Protein AF-A0A7X7QCU3-F1 (afdb_monomer_lite)

Secondary structure (DSSP, 8-state):
------------HHHHHHHHHHHHHHHHHHHHT--HHHHHHHHHHHHHHHHHH-TTHHHHHHHHHHHH---EEE-SSS-EEETHHHHHHHHHHHHHHHHHHTT-------TTHHHHHHHHHHHHHHHHHS-GGG-TTS---TTHHHHHHHHHHHHHHHHHHHHHHHHH--HHHHHHHHH--

Sequence (181 aa):
MTEGTAGTINWSKAVKGLLVATALLAAAILGVRASRLWLVLLFAGAGGLALVLRPQLALVGLIVAALLVRIDITTGTEVQLNAVTLLIPATVALWILDRARRRDLRWSASRVHRPLALFVLAGLLSLLLGNVAWDPAIPKSGNFWLVQLAQWAIFAFSALVFWLAANLRDADLWLPRLTWL

Structure (mmCIF, N/CA/C/O backbone):
data_AF-A0A7X7QCU3-F1
#
_entry.id   AF-A0A7X7QCU3-F1
#
loop_
_atom_site.group_PDB
_atom_site.id
_atom_site.type_symbol
_atom_site.label_atom_id
_atom_site.label_alt_id
_atom_site.label_comp_id
_atom_site.label_asym_id
_atom_site.label_entity_id
_atom_site.label_seq_id
_atom_site.pdbx_PDB_ins_code
_atom_site.Cartn_x
_atom_site.Cartn_y
_atom_site.Cartn_z
_atom_site.occupancy
_atom_site.B_iso_or_equiv
_atom_site.auth_seq_id
_atom_site.auth_comp_id
_atom_site.auth_asym_id
_atom_site.auth_atom_id
_atom_site.pdbx_PDB_model_num
ATOM 1 N N . MET A 1 1 ? -13.566 -11.409 41.806 1.00 39.56 1 MET A N 1
ATOM 2 C CA . MET A 1 1 ? -14.546 -11.298 40.706 1.00 39.56 1 MET A CA 1
ATOM 3 C C . MET A 1 1 ? -15.026 -9.856 40.670 1.00 39.56 1 MET A C 1
ATOM 5 O O . MET A 1 1 ? -15.818 -9.476 41.517 1.00 39.56 1 MET A O 1
ATOM 9 N N . THR A 1 2 ? -14.460 -9.026 39.793 1.00 42.75 2 THR A N 1
ATOM 10 C CA . THR A 1 2 ? -14.842 -7.613 39.622 1.00 42.75 2 THR A CA 1
ATOM 11 C C . THR A 1 2 ? -15.276 -7.431 38.176 1.00 42.75 2 THR A C 1
ATOM 13 O O . THR A 1 2 ? -14.433 -7.368 37.281 1.00 42.75 2 THR A O 1
ATOM 16 N N . GLU A 1 3 ? -16.586 -7.429 37.942 1.00 43.59 3 GLU A N 1
ATOM 17 C CA . GLU A 1 3 ? -17.161 -7.148 36.630 1.00 43.59 3 GLU A CA 1
ATOM 18 C C . GLU A 1 3 ? -16.952 -5.668 36.292 1.00 43.59 3 GLU A C 1
ATOM 20 O O . GLU A 1 3 ? -17.484 -4.772 36.948 1.00 43.59 3 GLU A O 1
ATOM 25 N N . GLY A 1 4 ? -16.117 -5.417 35.283 1.00 45.19 4 GLY A N 1
ATOM 26 C CA . GLY A 1 4 ? -15.912 -4.098 34.703 1.00 45.19 4 GLY A CA 1
ATOM 27 C C . GLY A 1 4 ? -17.118 -3.719 33.854 1.00 45.19 4 GLY A C 1
ATOM 28 O O . GLY A 1 4 ? -17.329 -4.266 32.773 1.00 45.19 4 GLY A O 1
ATOM 29 N N . THR A 1 5 ? -17.909 -2.775 34.347 1.00 47.69 5 THR A N 1
ATOM 30 C CA . THR A 1 5 ? -19.042 -2.181 33.644 1.00 47.69 5 THR A CA 1
ATOM 31 C C . THR A 1 5 ? -18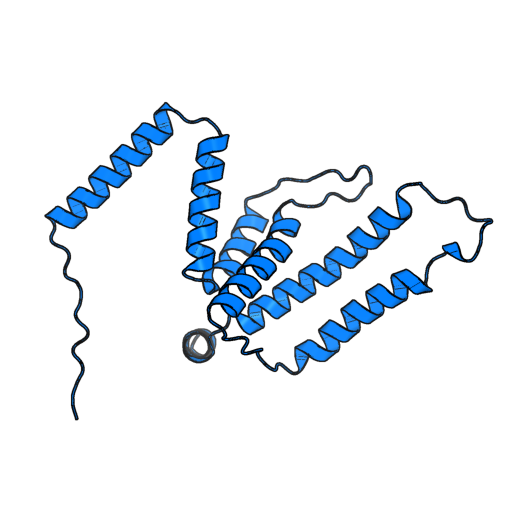.555 -1.418 32.411 1.00 47.69 5 THR A C 1
ATOM 33 O O . THR A 1 5 ? -17.984 -0.330 32.492 1.00 47.69 5 THR A O 1
ATOM 36 N N . ALA A 1 6 ? -18.784 -1.999 31.233 1.00 48.22 6 ALA A N 1
ATOM 37 C CA . ALA A 1 6 ? -18.619 -1.322 29.956 1.00 48.22 6 ALA A CA 1
ATOM 38 C C . ALA A 1 6 ? -19.622 -0.160 29.874 1.00 48.22 6 ALA A C 1
ATOM 40 O O . ALA A 1 6 ? -20.804 -0.352 29.595 1.00 48.22 6 ALA A O 1
ATOM 41 N N . GLY A 1 7 ? -19.151 1.055 30.158 1.00 42.88 7 GLY A N 1
ATOM 42 C CA . GLY A 1 7 ? -19.940 2.275 30.049 1.00 42.88 7 GLY A CA 1
ATOM 43 C C . GLY A 1 7 ? -20.381 2.508 28.607 1.00 42.88 7 GLY A C 1
ATOM 44 O O . GLY A 1 7 ? -19.614 2.992 27.776 1.00 42.88 7 GLY A O 1
ATOM 45 N N . THR A 1 8 ? -21.632 2.180 28.295 1.00 52.84 8 THR A N 1
ATOM 46 C CA . THR A 1 8 ? -22.274 2.602 27.052 1.00 52.84 8 THR A CA 1
ATOM 47 C C . THR A 1 8 ? -22.430 4.120 27.093 1.00 52.84 8 THR A C 1
ATOM 49 O O . THR A 1 8 ? -23.264 4.641 27.835 1.00 52.84 8 THR A O 1
ATOM 52 N N . ILE A 1 9 ? -21.608 4.840 26.325 1.00 57.31 9 ILE A N 1
ATOM 53 C CA . ILE A 1 9 ? -21.669 6.302 26.204 1.00 57.31 9 ILE A CA 1
ATOM 54 C C . ILE A 1 9 ? -23.027 6.676 25.593 1.00 57.31 9 ILE A C 1
ATOM 56 O O . ILE A 1 9 ? -23.239 6.584 24.381 1.00 57.31 9 ILE A O 1
ATOM 60 N N . ASN A 1 10 ? -23.976 7.060 26.447 1.00 59.12 10 ASN A N 1
ATOM 61 C CA . ASN A 1 10 ? -25.343 7.369 26.053 1.00 59.12 10 ASN A CA 1
ATOM 62 C C . ASN A 1 10 ? -25.434 8.840 25.622 1.00 59.12 10 ASN A C 1
ATOM 64 O O . ASN A 1 10 ? -25.773 9.727 26.403 1.00 59.12 10 ASN A O 1
ATOM 68 N N . TRP A 1 11 ? -25.056 9.112 24.372 1.00 62.06 11 TRP A N 1
ATOM 69 C CA . TRP A 1 11 ? -25.125 10.452 23.790 1.00 62.06 11 TRP A CA 1
ATOM 70 C C . TRP A 1 11 ? -26.565 10.969 23.796 1.00 62.06 11 TRP A C 1
ATOM 72 O O . TRP A 1 11 ? -27.460 10.339 23.218 1.00 62.06 11 TRP A O 1
ATOM 82 N N . SER A 1 12 ? -26.784 12.128 24.421 1.00 74.00 12 SER A N 1
ATOM 83 C CA . SER A 1 12 ? -28.102 12.756 24.476 1.00 74.00 12 SER A CA 1
ATOM 84 C C . SER A 1 12 ? -28.636 13.020 23.063 1.00 74.00 12 SER A C 1
ATOM 86 O O . SER A 1 12 ? -27.877 13.267 22.119 1.00 74.00 12 SER A O 1
ATOM 88 N N . LYS A 1 13 ? -29.966 12.974 22.897 1.00 74.62 13 LYS A N 1
ATOM 89 C CA . LYS A 1 13 ? -30.631 13.253 21.608 1.00 74.62 13 LYS A CA 1
ATOM 90 C C . LYS A 1 13 ? -30.193 14.603 21.019 1.00 74.62 13 LYS A C 1
ATOM 92 O O . LYS A 1 13 ? -30.084 14.723 19.805 1.00 74.62 13 LYS A O 1
ATOM 97 N N . ALA A 1 14 ? -29.863 15.567 21.881 1.00 69.00 14 ALA A N 1
ATOM 98 C CA . ALA A 1 14 ? -29.328 16.871 21.508 1.00 69.00 14 ALA A CA 1
ATOM 99 C C . ALA A 1 14 ? -27.933 16.788 20.866 1.00 69.00 14 ALA A C 1
ATOM 101 O O . ALA A 1 14 ? -27.712 17.411 19.835 1.00 69.00 14 ALA A O 1
ATOM 102 N N . VAL A 1 15 ? -27.012 15.978 21.405 1.00 74.12 15 VAL A N 1
ATOM 103 C CA . VAL A 1 15 ? -25.672 15.815 20.808 1.00 74.12 15 VAL A CA 1
ATOM 104 C C . VAL A 1 15 ? -25.747 15.070 19.476 1.00 74.12 15 VAL A C 1
ATOM 106 O O . VAL A 1 15 ? -25.069 15.446 18.521 1.00 74.12 15 VAL A O 1
ATOM 109 N N . LYS A 1 16 ? -26.619 14.058 19.373 1.00 72.12 16 LYS A N 1
ATOM 110 C CA . LYS A 1 16 ? -26.874 13.371 18.096 1.00 72.12 16 LYS A CA 1
ATOM 111 C C . LYS A 1 16 ? -27.463 14.329 17.057 1.00 72.12 16 LYS A C 1
ATOM 113 O O . LYS A 1 16 ? -26.989 14.357 15.928 1.00 72.12 16 LYS A O 1
ATOM 118 N N . GLY A 1 17 ? -28.450 15.136 17.451 1.00 74.31 17 GLY A N 1
ATOM 119 C CA . GLY A 1 17 ? -29.057 16.148 16.585 1.00 74.31 17 GLY A CA 1
ATOM 120 C C . GLY A 1 17 ? -28.054 17.205 16.129 1.00 74.31 17 GLY A C 1
ATOM 121 O O . GLY A 1 17 ? -28.015 17.533 14.947 1.00 74.31 17 GLY A O 1
ATOM 122 N N . LEU A 1 18 ? -27.190 17.668 17.036 1.00 78.62 18 LEU A N 1
ATOM 123 C CA . LEU A 1 18 ? -26.142 18.631 16.718 1.00 78.62 18 LEU A CA 1
ATOM 124 C C . LEU A 1 18 ? -25.148 18.053 15.707 1.00 78.62 18 LEU A C 1
ATOM 126 O O . LEU A 1 18 ? -24.902 18.710 14.707 1.00 78.62 18 LEU A O 1
ATOM 130 N N . LEU A 1 19 ? -24.651 16.825 15.914 1.00 74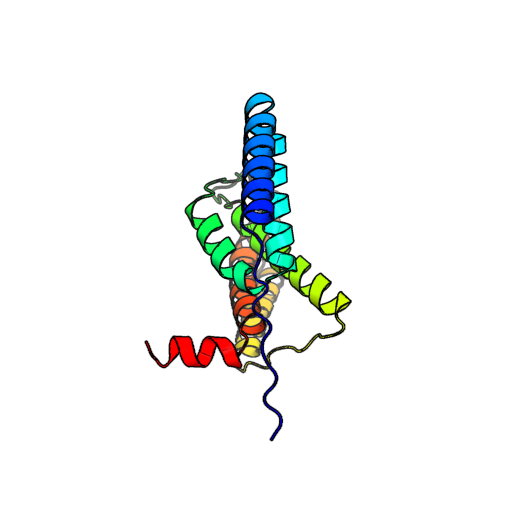.25 19 LEU A N 1
ATOM 131 C CA . LEU A 1 19 ? -23.745 16.140 14.978 1.00 74.25 19 LEU A CA 1
ATOM 132 C C . LEU A 1 19 ? -24.356 15.960 13.585 1.00 74.25 19 LEU A C 1
ATOM 134 O O . LEU A 1 19 ? -23.675 16.164 12.583 1.00 74.25 19 LEU A O 1
ATOM 138 N N . VAL A 1 20 ? -25.636 15.585 13.515 1.00 75.62 20 VAL A N 1
ATOM 139 C CA . VAL A 1 20 ? -26.350 15.443 12.238 1.00 75.62 20 VAL A CA 1
ATOM 140 C C . VAL A 1 20 ? -26.501 16.804 11.558 1.00 75.62 20 VAL A C 1
ATOM 142 O O . VAL A 1 20 ? -26.248 16.912 10.361 1.00 75.62 20 VAL A O 1
ATOM 145 N N . ALA A 1 21 ? -26.840 17.855 12.307 1.00 74.50 21 ALA A N 1
ATOM 146 C CA . ALA A 1 21 ? -26.963 19.206 11.771 1.00 74.50 21 ALA A CA 1
ATOM 147 C C . ALA A 1 21 ? -25.620 19.754 11.262 1.00 74.50 21 ALA A C 1
ATOM 149 O O . ALA A 1 21 ? -25.579 20.309 10.164 1.00 74.50 21 ALA A O 1
ATOM 150 N N . THR A 1 22 ? -24.510 19.556 11.987 1.00 73.88 22 THR A N 1
ATOM 151 C CA . THR A 1 22 ? -23.175 19.946 11.499 1.00 73.88 22 THR A CA 1
ATOM 152 C C . THR A 1 22 ? -22.741 19.122 10.298 1.00 73.88 22 THR A C 1
ATOM 154 O O . THR A 1 22 ? -22.168 19.688 9.371 1.00 73.88 22 THR A O 1
ATOM 157 N N . ALA A 1 23 ? -23.030 17.818 10.266 1.00 73.31 23 ALA A N 1
ATOM 158 C CA . ALA A 1 23 ? -22.722 16.976 9.112 1.00 73.31 23 ALA A CA 1
ATOM 159 C C . ALA A 1 23 ? -23.503 17.415 7.860 1.00 73.31 23 ALA A C 1
ATOM 161 O O . ALA A 1 23 ? -22.921 17.512 6.780 1.00 73.31 23 ALA A O 1
ATOM 162 N N . LEU A 1 24 ? -24.792 17.741 8.007 1.00 72.94 24 LEU A N 1
ATOM 163 C CA . LEU A 1 24 ? -25.638 18.235 6.916 1.00 72.94 24 LEU A CA 1
ATOM 164 C C . LEU A 1 24 ? -25.218 19.631 6.443 1.00 72.94 24 LEU A C 1
ATOM 166 O O . LEU A 1 24 ? -25.157 19.868 5.239 1.00 72.94 24 LEU A O 1
ATOM 170 N N . LEU A 1 25 ? -24.872 20.538 7.361 1.00 73.50 25 LEU A N 1
ATOM 171 C CA . LEU A 1 25 ? -24.349 21.865 7.017 1.00 73.50 25 LEU A CA 1
ATOM 172 C C . LEU A 1 25 ? -22.994 21.777 6.313 1.00 73.50 25 LEU A C 1
ATOM 174 O O . LEU A 1 25 ? -22.788 22.447 5.302 1.00 73.50 25 LEU A O 1
ATOM 178 N N . ALA A 1 26 ? -22.092 20.919 6.794 1.00 67.50 26 ALA A N 1
ATOM 179 C CA . ALA A 1 26 ? -20.823 20.659 6.129 1.00 67.50 26 ALA A CA 1
ATOM 180 C C . ALA A 1 26 ? -21.054 20.101 4.717 1.00 67.50 26 ALA A C 1
ATOM 182 O O . ALA A 1 26 ? -20.470 20.616 3.767 1.00 67.50 26 ALA A O 1
ATOM 183 N N . ALA A 1 27 ? -21.957 19.126 4.559 1.00 67.50 27 ALA A N 1
ATOM 184 C CA . ALA A 1 27 ? -22.314 18.559 3.260 1.00 67.50 27 ALA A CA 1
ATOM 185 C C . ALA A 1 27 ? -22.919 19.602 2.302 1.00 67.50 27 ALA A C 1
ATOM 187 O O . ALA A 1 27 ? -22.547 19.638 1.130 1.00 67.50 27 ALA A O 1
ATOM 188 N N . ALA A 1 28 ? -23.793 20.485 2.792 1.00 69.19 28 ALA A N 1
ATOM 189 C CA . ALA A 1 28 ? -24.396 21.550 1.993 1.00 69.19 28 ALA A CA 1
ATOM 190 C C . ALA A 1 28 ? -23.358 22.591 1.537 1.00 69.19 28 ALA A C 1
ATOM 192 O O . ALA A 1 28 ? -23.322 22.961 0.364 1.00 69.19 28 ALA A O 1
ATOM 193 N N . ILE A 1 29 ? -22.464 23.020 2.431 1.00 64.06 29 ILE A N 1
ATOM 194 C CA . ILE A 1 29 ? -21.415 24.003 2.115 1.00 64.06 29 ILE A CA 1
ATOM 195 C C . ILE A 1 29 ? -20.377 23.409 1.148 1.00 64.06 29 ILE A C 1
ATOM 197 O O . ILE A 1 29 ? -19.965 24.077 0.195 1.00 64.06 29 ILE A O 1
ATOM 201 N N . LEU A 1 30 ? -19.995 22.142 1.342 1.00 59.12 30 LEU A N 1
ATOM 202 C CA . LEU A 1 30 ? -19.123 21.402 0.421 1.00 59.12 30 LEU A CA 1
ATOM 203 C C . LEU A 1 30 ? -19.784 21.152 -0.942 1.00 59.12 30 LEU A C 1
ATOM 205 O O . LEU A 1 30 ? -19.088 21.161 -1.956 1.00 59.12 30 LEU A O 1
ATOM 209 N N . GLY A 1 31 ? -21.109 20.983 -0.983 1.00 57.22 31 GLY A N 1
ATOM 210 C CA . GLY A 1 31 ? -21.881 20.833 -2.218 1.00 57.22 31 GLY A CA 1
ATOM 211 C C . GLY A 1 31 ? -21.966 22.117 -3.048 1.00 57.22 31 GLY A C 1
ATOM 212 O O . GLY A 1 31 ? -21.861 22.063 -4.270 1.00 57.22 31 GLY A O 1
ATOM 213 N N . VAL A 1 32 ? -22.086 23.284 -2.405 1.00 63.56 32 VAL A N 1
ATOM 214 C CA . VAL A 1 32 ? -22.209 24.583 -3.099 1.00 63.56 32 VAL A CA 1
ATOM 215 C C . VAL A 1 32 ? -20.867 25.081 -3.665 1.00 63.56 32 VAL A C 1
ATOM 217 O O . VAL A 1 32 ? -20.848 25.786 -4.671 1.00 63.56 32 VAL A O 1
ATOM 220 N N . ARG A 1 33 ? -19.728 24.686 -3.078 1.00 60.06 33 ARG A N 1
ATOM 221 C CA . ARG A 1 33 ? -18.367 24.990 -3.580 1.00 60.06 33 ARG A CA 1
ATOM 222 C C . ARG A 1 33 ? -17.653 23.757 -4.146 1.00 60.06 33 ARG A C 1
ATOM 224 O O . ARG A 1 33 ? -16.436 23.622 -3.997 1.00 60.06 33 ARG A O 1
ATOM 231 N N . ALA A 1 34 ? -18.396 22.854 -4.782 1.00 51.88 34 ALA A N 1
ATOM 232 C CA . ALA A 1 34 ? -17.896 21.566 -5.258 1.00 51.88 34 ALA A CA 1
ATOM 233 C C . ALA A 1 34 ? -16.915 21.694 -6.442 1.00 51.88 34 ALA A C 1
ATOM 235 O O . ALA A 1 34 ? -17.214 21.352 -7.584 1.00 51.88 34 ALA A O 1
ATOM 236 N N . SER A 1 35 ? -15.689 22.137 -6.169 1.00 66.06 35 SER A N 1
ATOM 237 C CA . SER A 1 35 ? -14.552 21.778 -7.011 1.00 66.06 35 SER A CA 1
ATOM 238 C C . SER A 1 35 ? -14.249 20.302 -6.770 1.00 66.06 35 SER A C 1
ATOM 240 O O . SER A 1 35 ? -14.097 19.870 -5.623 1.00 66.06 35 SER A O 1
ATOM 242 N N . ARG A 1 36 ? -14.144 19.524 -7.857 1.00 62.00 36 ARG A N 1
ATOM 243 C CA . ARG A 1 36 ? -13.792 18.092 -7.818 1.00 62.00 36 ARG A CA 1
ATOM 244 C C . ARG A 1 36 ? -12.569 17.828 -6.935 1.00 62.00 36 ARG A C 1
ATOM 246 O O . ARG A 1 36 ? -12.529 16.808 -6.258 1.00 62.00 36 ARG A O 1
ATOM 253 N N . LEU A 1 37 ? -11.620 18.767 -6.890 1.00 70.56 37 LEU A N 1
ATOM 254 C CA . LEU A 1 37 ? -10.411 18.670 -6.076 1.00 70.56 37 LEU A CA 1
ATOM 255 C C . LEU A 1 37 ? -10.717 18.578 -4.571 1.00 70.56 37 LEU A C 1
ATOM 257 O O . LEU A 1 37 ? -10.146 17.734 -3.889 1.00 70.56 37 LEU A O 1
ATOM 261 N N . TRP A 1 38 ? -11.632 19.402 -4.049 1.00 70.31 38 TRP A N 1
ATOM 262 C CA . TRP A 1 38 ? -11.965 19.416 -2.618 1.00 70.31 38 TRP A CA 1
ATOM 263 C C . TRP A 1 38 ? -12.740 18.172 -2.192 1.00 70.31 38 TRP A C 1
ATOM 265 O O . TRP A 1 38 ? -12.484 17.640 -1.116 1.00 70.31 38 TRP A O 1
ATOM 275 N N . LEU A 1 39 ? -13.634 17.669 -3.049 1.00 69.94 39 LEU A N 1
ATOM 276 C CA . LEU A 1 39 ? -14.320 16.400 -2.798 1.00 69.94 39 LEU A CA 1
ATOM 277 C C . LEU A 1 39 ? -13.327 15.234 -2.791 1.00 69.94 39 LEU A C 1
ATOM 279 O O . LEU A 1 39 ? -13.343 14.431 -1.862 1.00 69.94 39 LEU A O 1
ATOM 283 N N . VAL A 1 40 ? -12.416 15.176 -3.769 1.00 70.06 40 VAL A N 1
ATOM 284 C CA . VAL A 1 40 ? -11.363 14.149 -3.812 1.00 70.06 40 VAL A CA 1
ATOM 285 C C . VAL A 1 40 ? -10.466 14.235 -2.581 1.00 70.06 40 VAL A C 1
ATOM 287 O O . VAL A 1 40 ? -10.224 13.210 -1.955 1.00 70.06 40 VAL A 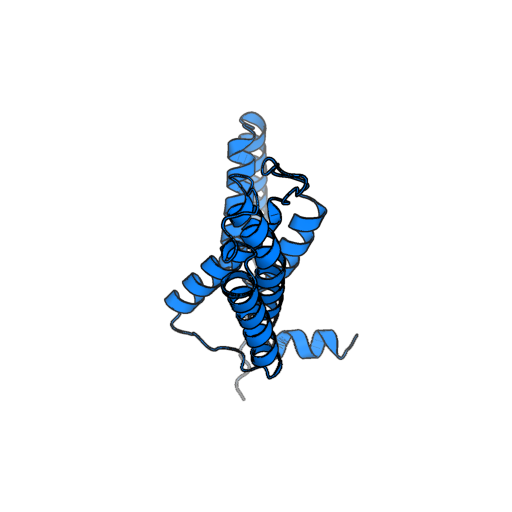O 1
ATOM 290 N N . LEU A 1 41 ? -10.023 15.429 -2.180 1.00 72.25 41 LEU A N 1
ATOM 291 C CA . LEU A 1 41 ? -9.199 15.618 -0.982 1.00 72.25 41 LEU A CA 1
ATOM 292 C C . LEU A 1 41 ? -9.930 15.224 0.301 1.00 72.25 41 LEU A C 1
ATOM 294 O O . LEU A 1 41 ? -9.318 14.633 1.185 1.00 72.25 41 LEU A O 1
ATOM 298 N N . LEU A 1 42 ? -11.227 15.514 0.409 1.00 74.69 42 LEU A N 1
ATOM 299 C CA . LEU A 1 42 ? -12.010 15.156 1.587 1.00 74.69 42 LEU A CA 1
ATOM 300 C C . LEU A 1 42 ? -12.223 13.645 1.678 1.00 74.69 42 LEU A C 1
ATOM 302 O O . LEU A 1 42 ? -12.003 13.070 2.740 1.00 74.69 42 LEU A O 1
ATOM 306 N N . PHE A 1 43 ? -12.582 12.985 0.574 1.00 72.88 43 PHE A N 1
ATOM 307 C CA . PHE A 1 43 ? -12.712 11.527 0.542 1.00 72.88 43 PHE A CA 1
ATOM 308 C C . PHE A 1 43 ? -11.364 10.824 0.729 1.00 72.88 43 PHE A C 1
ATOM 310 O O . PHE A 1 43 ? -11.282 9.869 1.500 1.00 72.88 43 PHE A O 1
ATOM 317 N N . ALA A 1 44 ? -10.299 11.309 0.089 1.00 71.12 44 ALA A N 1
ATOM 318 C CA . ALA A 1 44 ? -8.951 10.770 0.255 1.00 71.12 44 ALA A CA 1
ATOM 319 C C . ALA A 1 44 ? -8.429 10.989 1.681 1.00 71.12 44 ALA A C 1
ATOM 321 O O . ALA A 1 44 ? -7.856 10.077 2.269 1.00 71.12 44 ALA A O 1
ATOM 322 N N . GLY A 1 45 ? -8.672 12.164 2.264 1.00 75.12 45 GLY A N 1
ATOM 323 C CA . GLY A 1 45 ? -8.297 12.494 3.636 1.00 75.12 45 GLY A CA 1
ATOM 324 C C . GLY A 1 45 ? -9.077 11.678 4.662 1.00 75.12 45 GLY A C 1
ATOM 325 O O . GLY A 1 45 ? -8.477 11.103 5.566 1.00 75.12 45 GLY A O 1
ATOM 326 N N . ALA A 1 46 ? -10.396 11.552 4.499 1.00 76.44 46 ALA A N 1
ATOM 327 C CA . ALA A 1 46 ? -11.234 10.720 5.360 1.00 76.44 46 ALA A CA 1
ATOM 328 C C . ALA A 1 46 ? -10.871 9.233 5.238 1.00 76.44 46 ALA A C 1
ATOM 330 O O . ALA A 1 46 ? -10.751 8.549 6.252 1.00 76.44 46 ALA A O 1
ATOM 331 N N . GLY A 1 47 ? -10.634 8.745 4.017 1.00 73.56 47 GLY A N 1
ATOM 332 C CA . GLY A 1 47 ? -10.165 7.385 3.760 1.00 73.56 47 GLY A CA 1
ATOM 333 C C . GLY A 1 47 ? -8.786 7.122 4.366 1.00 73.56 47 GLY A C 1
ATOM 334 O O . GLY A 1 47 ? -8.602 6.126 5.061 1.00 73.56 47 GLY A O 1
ATOM 335 N N . GLY A 1 48 ? -7.838 8.043 4.182 1.00 71.94 48 GLY A N 1
ATOM 336 C CA . GLY A 1 48 ? -6.499 7.992 4.774 1.00 71.94 48 GLY A CA 1
ATOM 337 C C . GLY A 1 48 ? -6.526 8.018 6.302 1.00 71.94 48 GLY A C 1
ATOM 338 O O . GLY A 1 48 ? -5.833 7.240 6.955 1.00 71.94 48 GLY A O 1
ATOM 339 N N . LEU A 1 49 ? -7.381 8.850 6.896 1.00 75.06 49 LEU A N 1
ATOM 340 C CA . LEU A 1 49 ? -7.558 8.891 8.344 1.00 75.06 49 LEU A CA 1
ATOM 341 C C . LEU A 1 49 ? -8.207 7.601 8.865 1.00 75.06 49 LEU A C 1
ATOM 343 O O . LEU A 1 49 ? -7.754 7.046 9.865 1.00 75.06 49 LEU A O 1
ATOM 347 N N . ALA A 1 50 ? -9.225 7.083 8.173 1.00 75.50 50 ALA A N 1
ATOM 348 C CA . ALA A 1 50 ? -9.855 5.808 8.505 1.00 75.50 50 ALA A CA 1
ATOM 349 C C . ALA A 1 50 ? -8.862 4.638 8.415 1.00 75.50 50 ALA A C 1
ATOM 351 O O . ALA A 1 50 ? -8.886 3.764 9.278 1.00 75.50 50 ALA A O 1
ATOM 352 N N . LEU A 1 51 ? -7.953 4.657 7.435 1.00 72.88 51 LEU A N 1
ATOM 353 C CA . LEU A 1 51 ? -6.852 3.701 7.287 1.00 72.88 51 LEU A CA 1
ATOM 354 C C . LEU A 1 51 ? -5.888 3.734 8.479 1.00 72.88 51 LEU A C 1
ATOM 356 O O . LEU A 1 51 ? -5.531 2.683 9.004 1.00 72.88 51 LEU A O 1
ATOM 360 N N . VAL A 1 52 ? -5.494 4.924 8.937 1.00 71.94 52 VAL A N 1
ATOM 361 C CA . VAL A 1 52 ? -4.596 5.078 10.097 1.00 71.94 52 VAL A CA 1
ATOM 362 C C . VAL A 1 52 ? -5.285 4.663 11.402 1.00 71.94 52 VAL A C 1
ATOM 364 O O . VAL A 1 52 ? -4.670 4.039 12.265 1.00 71.94 52 VAL A O 1
ATOM 367 N N . LEU A 1 53 ? -6.569 4.992 11.563 1.00 74.12 53 LEU A N 1
ATOM 368 C CA . LEU A 1 53 ? -7.332 4.660 12.770 1.00 74.12 53 LEU A CA 1
ATOM 369 C C . LEU A 1 53 ? -7.743 3.185 12.821 1.00 74.12 53 LEU A C 1
ATOM 371 O O . LEU A 1 53 ? -7.805 2.599 13.902 1.00 74.12 53 LEU A O 1
ATOM 375 N N . ARG A 1 54 ? -8.057 2.591 11.668 1.00 75.06 54 ARG A N 1
ATOM 376 C CA . ARG A 1 54 ? -8.501 1.202 11.523 1.00 75.06 54 ARG A CA 1
ATOM 377 C C . ARG A 1 54 ? -7.836 0.565 10.304 1.00 75.06 54 ARG A C 1
ATOM 379 O O . ARG A 1 54 ? -8.479 0.403 9.266 1.00 75.06 54 ARG A O 1
ATOM 386 N N . PRO A 1 55 ? -6.584 0.106 10.443 1.00 73.06 55 PRO A N 1
ATOM 387 C CA . PRO A 1 55 ? -5.825 -0.440 9.323 1.00 73.06 55 PRO A CA 1
ATOM 388 C C . PRO A 1 55 ? -6.460 -1.719 8.746 1.00 73.06 55 PRO A C 1
ATOM 390 O O . PRO A 1 55 ? -6.253 -2.045 7.585 1.00 73.06 55 PRO A O 1
ATOM 393 N N . GLN A 1 56 ? -7.333 -2.399 9.497 1.00 74.00 56 GLN A N 1
ATOM 394 C CA . GLN A 1 56 ? -8.152 -3.521 9.014 1.00 74.00 56 GLN A CA 1
ATOM 395 C C . GLN A 1 56 ? -9.087 -3.134 7.849 1.00 74.00 56 GLN A C 1
ATOM 397 O O . GLN A 1 56 ? -9.370 -3.963 6.984 1.00 74.00 56 GLN A O 1
ATOM 402 N N . LEU A 1 57 ? -9.545 -1.876 7.789 1.00 78.25 57 LEU A N 1
ATOM 403 C CA . LEU A 1 57 ? -10.375 -1.376 6.687 1.00 78.25 57 LEU A CA 1
ATOM 404 C C . LEU A 1 57 ? -9.579 -1.214 5.390 1.00 78.25 57 LEU A C 1
ATOM 406 O O . LEU A 1 57 ? -10.185 -1.067 4.332 1.00 78.25 57 LEU A O 1
ATOM 410 N N . ALA A 1 58 ? -8.246 -1.279 5.447 1.00 77.69 58 ALA A N 1
ATOM 411 C CA . ALA A 1 58 ? -7.395 -1.080 4.287 1.00 77.69 58 ALA A CA 1
ATOM 412 C C . ALA A 1 58 ? -7.645 -2.085 3.172 1.00 77.69 58 ALA A C 1
ATOM 414 O O . ALA A 1 58 ? -7.738 -1.701 2.013 1.00 77.69 58 ALA A O 1
ATOM 415 N N . LEU A 1 59 ? -7.795 -3.363 3.522 1.00 77.56 59 LEU A N 1
ATOM 416 C CA . LEU A 1 59 ? -8.002 -4.427 2.539 1.00 77.56 59 LEU A CA 1
ATOM 417 C C . LEU A 1 59 ? -9.364 -4.290 1.857 1.00 77.56 59 LEU A C 1
ATOM 419 O O . LEU A 1 59 ? -9.460 -4.388 0.639 1.00 77.56 59 LEU A O 1
ATOM 423 N N . VAL A 1 60 ? -10.409 -4.009 2.639 1.00 80.50 60 VAL A N 1
ATOM 424 C CA . VAL A 1 60 ? -11.763 -3.790 2.113 1.00 80.50 60 VAL A CA 1
ATOM 425 C C . VAL A 1 60 ? -11.794 -2.529 1.250 1.00 80.50 60 VAL A C 1
ATOM 427 O O . VAL A 1 60 ? -12.334 -2.551 0.148 1.00 80.50 60 VAL A O 1
ATOM 430 N N . GLY A 1 61 ? -11.156 -1.453 1.714 1.00 80.50 61 GLY A N 1
ATOM 431 C CA . GLY A 1 61 ? -11.008 -0.211 0.963 1.00 80.50 61 GLY A CA 1
ATOM 432 C C . GLY A 1 61 ? -10.266 -0.406 -0.358 1.00 80.50 61 GLY A C 1
ATOM 433 O O . GLY A 1 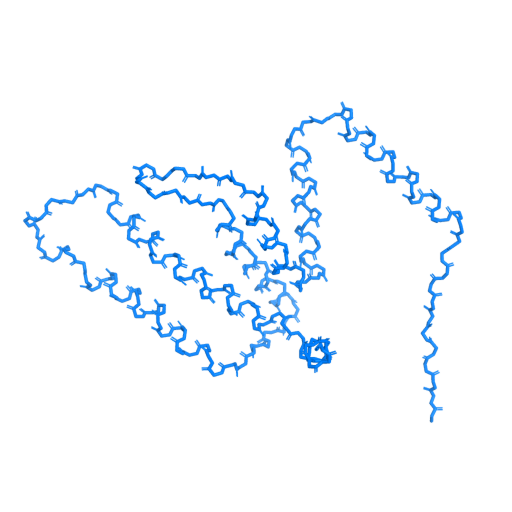61 ? -10.714 0.115 -1.372 1.00 80.50 61 GLY A O 1
ATOM 434 N N . LEU A 1 62 ? -9.194 -1.206 -0.373 1.00 79.25 62 LEU A N 1
ATOM 435 C CA . LEU A 1 62 ? -8.460 -1.579 -1.586 1.00 79.25 62 LEU A CA 1
ATOM 436 C C . LEU A 1 62 ? -9.345 -2.330 -2.586 1.00 79.25 62 LEU A C 1
ATOM 438 O O . LEU A 1 62 ? -9.309 -2.011 -3.770 1.00 79.25 62 LEU A O 1
ATOM 442 N N . ILE A 1 63 ? -10.168 -3.278 -2.124 1.00 80.81 63 ILE A N 1
ATOM 443 C CA . ILE A 1 63 ? -11.106 -4.015 -2.988 1.00 80.81 63 ILE A CA 1
ATOM 444 C C . ILE A 1 63 ? -12.152 -3.063 -3.576 1.00 80.81 63 ILE A C 1
ATOM 446 O O . ILE A 1 63 ? -12.365 -3.050 -4.786 1.00 80.81 63 ILE A O 1
ATOM 450 N N . VAL A 1 64 ? -12.785 -2.234 -2.742 1.00 81.62 64 VAL A N 1
ATOM 451 C CA . VAL A 1 64 ? -13.796 -1.271 -3.204 1.00 81.62 64 VAL A CA 1
ATOM 452 C C . VAL A 1 64 ? -13.181 -0.261 -4.174 1.00 81.62 64 VAL A C 1
ATOM 454 O O . VAL A 1 64 ? -13.768 0.018 -5.217 1.00 81.62 64 VAL A O 1
ATOM 457 N N . ALA A 1 65 ? -11.978 0.240 -3.882 1.00 78.94 65 ALA A N 1
ATOM 458 C CA . ALA A 1 65 ? -11.251 1.132 -4.775 1.00 78.94 65 ALA A CA 1
ATOM 459 C C . ALA A 1 65 ? -10.939 0.448 -6.112 1.00 78.94 65 ALA A C 1
ATOM 461 O O . ALA A 1 65 ? -11.200 1.040 -7.152 1.00 78.94 65 ALA A O 1
ATOM 462 N N . ALA A 1 66 ? -10.471 -0.803 -6.106 1.00 77.44 66 ALA A N 1
ATOM 463 C CA . ALA A 1 66 ? -10.191 -1.565 -7.326 1.00 77.44 66 ALA A CA 1
ATOM 464 C C . ALA A 1 66 ? -11.430 -1.746 -8.216 1.00 77.44 66 ALA A C 1
ATOM 466 O O . ALA A 1 66 ? -11.316 -1.732 -9.440 1.00 77.44 66 ALA A O 1
ATOM 467 N N . LEU A 1 67 ? -12.611 -1.900 -7.611 1.00 77.69 67 LEU A N 1
ATOM 468 C CA . LEU A 1 67 ? -13.863 -2.102 -8.342 1.00 77.69 67 LEU A CA 1
ATOM 469 C C . LEU A 1 67 ? -14.475 -0.795 -8.863 1.00 77.69 67 LEU A C 1
ATOM 471 O O . LEU A 1 67 ? -15.026 -0.775 -9.965 1.00 77.69 67 LEU A O 1
ATOM 475 N N . LEU A 1 68 ? -14.403 0.280 -8.075 1.00 77.25 68 LEU A N 1
ATOM 476 C CA . LEU A 1 68 ? -15.070 1.550 -8.380 1.00 77.25 68 LEU A CA 1
ATOM 477 C C . LEU A 1 68 ? -14.174 2.542 -9.127 1.00 77.25 68 LEU A C 1
ATOM 479 O O . LEU A 1 68 ? -14.676 3.364 -9.893 1.00 77.25 68 LEU A O 1
ATOM 483 N N . VAL A 1 69 ? -12.858 2.488 -8.916 1.00 73.50 69 VAL A N 1
ATOM 484 C CA . VAL A 1 69 ? -11.898 3.428 -9.498 1.00 73.50 69 VAL A CA 1
ATOM 485 C C . VAL A 1 69 ? -11.244 2.782 -10.715 1.00 73.50 69 VAL A C 1
ATOM 487 O O . VAL A 1 69 ? -10.291 2.012 -10.611 1.00 73.50 69 VAL A O 1
ATOM 490 N N . ARG A 1 70 ? -11.769 3.123 -11.892 1.00 67.00 70 ARG A N 1
ATOM 491 C CA . ARG A 1 70 ? -11.208 2.760 -13.201 1.00 67.00 70 ARG A CA 1
ATOM 492 C C . ARG A 1 70 ? -10.450 3.945 -13.782 1.00 67.00 70 ARG A C 1
ATOM 494 O O . ARG A 1 70 ? -10.909 4.592 -14.718 1.00 67.00 70 ARG A O 1
ATOM 501 N N . ILE A 1 71 ? -9.351 4.305 -13.130 1.00 71.56 71 ILE A N 1
ATOM 502 C CA . ILE A 1 71 ? -8.438 5.323 -13.650 1.00 71.56 71 ILE A CA 1
ATOM 503 C C . ILE A 1 71 ? -7.251 4.573 -14.226 1.00 71.56 71 ILE A C 1
ATOM 505 O O . ILE A 1 71 ? -6.405 4.088 -13.477 1.00 71.56 71 ILE A O 1
ATOM 509 N N . ASP A 1 72 ? -7.213 4.483 -15.547 1.00 71.31 72 ASP A N 1
ATOM 510 C CA . ASP A 1 72 ? -6.143 3.815 -16.269 1.00 71.31 72 ASP A CA 1
ATOM 511 C C . ASP A 1 72 ? -5.101 4.850 -16.692 1.00 71.31 72 ASP A C 1
ATOM 513 O O . ASP A 1 72 ? -5.396 5.829 -17.382 1.00 71.31 72 ASP A O 1
ATOM 517 N N . ILE A 1 73 ? -3.868 4.658 -16.234 1.00 66.50 73 ILE A N 1
ATOM 518 C CA . ILE A 1 73 ? -2.733 5.494 -16.610 1.00 66.50 73 ILE A CA 1
ATOM 519 C C . ILE A 1 73 ? -2.037 4.798 -17.777 1.00 66.50 73 ILE A C 1
ATOM 521 O O . ILE A 1 73 ? -1.495 3.698 -17.627 1.00 66.50 73 ILE A O 1
ATOM 525 N N . THR A 1 74 ? -2.053 5.439 -18.949 1.00 60.16 74 THR A N 1
ATOM 526 C CA . THR A 1 74 ? -1.276 4.967 -20.098 1.00 60.16 74 THR A CA 1
ATOM 527 C C . THR A 1 74 ? 0.204 5.225 -19.849 1.00 60.16 74 THR A C 1
ATOM 529 O O . THR A 1 74 ? 0.621 6.343 -19.549 1.00 60.16 74 THR A O 1
ATOM 532 N N . THR A 1 75 ? 1.010 4.174 -19.947 1.00 61.34 75 THR A N 1
ATOM 533 C CA . THR A 1 75 ? 2.463 4.236 -19.732 1.00 61.34 75 THR A CA 1
ATOM 534 C C . THR A 1 75 ? 3.235 4.476 -21.035 1.00 61.34 75 THR A C 1
ATOM 536 O O . THR A 1 75 ? 4.458 4.369 -21.060 1.00 61.34 75 THR A O 1
ATOM 539 N N . GLY A 1 76 ? 2.535 4.788 -22.135 1.00 56.69 76 GLY A N 1
ATOM 540 C CA . GLY A 1 76 ? 3.132 4.889 -23.473 1.00 56.69 76 GLY A CA 1
ATOM 541 C C . GLY A 1 76 ? 3.460 3.529 -24.106 1.00 56.69 76 GLY A C 1
ATOM 542 O O . GLY A 1 76 ? 4.195 3.473 -25.088 1.00 56.69 76 GLY A O 1
ATOM 543 N N . THR A 1 77 ? 2.927 2.439 -23.545 1.00 60.97 77 THR A N 1
ATOM 544 C CA . THR A 1 77 ? 3.017 1.058 -24.050 1.00 60.97 77 THR A CA 1
ATOM 545 C C . THR A 1 77 ? 1.636 0.392 -23.994 1.00 60.97 77 THR A C 1
ATOM 547 O O . THR A 1 77 ? 0.693 1.000 -23.488 1.00 60.97 77 THR A O 1
ATOM 550 N N . GLU A 1 78 ? 1.491 -0.850 -24.475 1.00 58.34 78 GLU A N 1
ATOM 551 C CA . GLU A 1 78 ? 0.216 -1.598 -24.407 1.00 58.34 78 GLU A CA 1
ATOM 552 C C . GLU A 1 78 ? -0.261 -1.899 -22.970 1.00 58.34 78 GLU A C 1
ATOM 554 O O . GLU A 1 78 ? -1.386 -2.357 -22.771 1.00 58.34 78 GLU A O 1
ATOM 559 N N . VAL A 1 79 ? 0.556 -1.624 -21.947 1.00 55.81 79 VAL A N 1
ATOM 560 C CA . VAL A 1 79 ? 0.213 -1.895 -20.548 1.00 55.81 79 VAL A CA 1
ATOM 561 C C . VAL A 1 79 ? -0.443 -0.670 -19.903 1.00 55.81 79 VAL A C 1
ATOM 563 O O . VAL A 1 79 ? 0.204 0.345 -19.625 1.00 55.81 79 VAL A O 1
ATOM 566 N N . GLN A 1 80 ? -1.739 -0.795 -19.619 1.00 61.50 80 GLN A N 1
ATOM 567 C CA . GLN A 1 80 ? -2.504 0.162 -18.821 1.00 61.50 80 GLN A CA 1
ATOM 568 C C . GLN A 1 80 ? -2.382 -0.201 -17.337 1.00 61.50 80 GLN A C 1
ATOM 570 O O . GLN A 1 80 ? -2.721 -1.318 -16.939 1.00 61.50 80 GLN A O 1
ATOM 575 N N . LEU A 1 81 ? -1.879 0.725 -16.512 1.00 64.69 81 LEU A N 1
ATOM 576 C CA . LEU A 1 81 ? -1.830 0.536 -15.060 1.00 64.69 81 LEU A CA 1
ATOM 577 C C . LEU A 1 81 ? -3.039 1.215 -14.416 1.00 64.69 81 LEU A C 1
ATOM 579 O O . LEU A 1 81 ? -3.217 2.426 -14.538 1.00 64.69 81 LEU A O 1
ATOM 583 N N . ASN A 1 82 ? -3.830 0.450 -13.666 1.00 73.50 82 ASN A N 1
ATOM 584 C CA . ASN A 1 82 ? -4.898 1.015 -12.848 1.00 73.50 82 ASN A CA 1
ATOM 585 C C . ASN A 1 82 ? -4.278 1.818 -11.692 1.00 73.50 82 ASN A C 1
ATOM 587 O O . ASN A 1 82 ? -3.459 1.278 -10.951 1.00 73.50 82 ASN A O 1
ATOM 591 N N . ALA A 1 83 ? -4.691 3.069 -11.482 1.00 71.88 83 ALA A N 1
ATOM 592 C CA . ALA A 1 83 ? -4.220 3.938 -10.398 1.00 71.88 83 ALA A CA 1
ATOM 593 C C . ALA A 1 83 ? -4.313 3.296 -8.997 1.00 71.88 83 ALA A C 1
ATOM 595 O O . ALA A 1 83 ? -3.531 3.622 -8.103 1.00 71.88 83 ALA A O 1
ATOM 596 N N . VAL A 1 84 ? -5.219 2.336 -8.802 1.00 72.81 84 VAL A N 1
ATOM 597 C CA . VAL A 1 84 ? -5.353 1.557 -7.563 1.00 72.81 84 VAL A CA 1
ATOM 598 C C . VAL A 1 84 ? -4.111 0.707 -7.276 1.00 72.81 84 VAL A C 1
ATOM 600 O O . VAL A 1 84 ? -3.794 0.465 -6.112 1.00 72.81 84 VAL A O 1
ATOM 603 N N . THR A 1 85 ? -3.333 0.323 -8.290 1.00 74.62 85 THR A N 1
ATOM 604 C CA . THR A 1 85 ? -2.046 -0.356 -8.061 1.00 74.62 85 THR A CA 1
ATOM 605 C C . THR A 1 85 ? -1.052 0.510 -7.289 1.00 74.62 85 THR A C 1
ATOM 607 O O . THR A 1 85 ? -0.270 -0.048 -6.527 1.00 74.62 85 THR A O 1
ATOM 610 N N . LEU A 1 86 ? -1.124 1.847 -7.376 1.00 79.50 86 LEU A N 1
ATOM 611 C CA . LEU A 1 86 ? -0.315 2.749 -6.541 1.00 79.50 86 LEU A CA 1
ATOM 612 C C . LEU A 1 86 ? -0.839 2.863 -5.101 1.00 79.50 86 LEU A C 1
ATOM 614 O O . LEU A 1 86 ? -0.068 3.184 -4.194 1.00 79.50 86 LEU A O 1
ATOM 618 N N . LEU A 1 87 ? -2.120 2.567 -4.853 1.00 78.94 87 LEU A N 1
ATOM 619 C CA . LEU A 1 87 ? -2.661 2.555 -3.490 1.00 78.94 87 LEU A CA 1
ATOM 620 C C . LEU A 1 87 ? -2.072 1.418 -2.656 1.00 78.94 87 LEU A C 1
ATOM 622 O O . LEU A 1 87 ? -1.960 1.559 -1.440 1.00 78.94 87 LEU A O 1
ATOM 626 N N . ILE A 1 88 ? -1.660 0.317 -3.285 1.00 83.19 88 ILE A N 1
ATOM 627 C CA . ILE A 1 88 ? -1.031 -0.822 -2.607 1.00 83.19 88 ILE A CA 1
ATOM 628 C C . ILE A 1 88 ? 0.261 -0.401 -1.879 1.00 83.19 88 ILE A C 1
ATOM 630 O O . ILE A 1 88 ? 0.292 -0.500 -0.648 1.00 83.19 88 ILE A O 1
ATOM 634 N N . PRO A 1 89 ? 1.314 0.099 -2.562 1.00 81.62 89 PRO A N 1
ATOM 635 C CA . PRO A 1 89 ? 2.539 0.523 -1.893 1.00 81.62 89 PRO A CA 1
ATOM 636 C C . PRO A 1 89 ? 2.298 1.701 -0.944 1.00 81.62 89 PRO A C 1
ATOM 638 O O . PRO A 1 89 ? 2.905 1.735 0.124 1.00 81.62 89 PRO A O 1
ATOM 641 N N . ALA A 1 90 ? 1.377 2.620 -1.261 1.00 81.06 90 ALA A N 1
ATOM 642 C CA . ALA A 1 90 ? 1.016 3.711 -0.354 1.00 81.06 90 ALA A CA 1
ATOM 643 C C . ALA A 1 90 ? 0.428 3.190 0.969 1.00 81.06 90 ALA A C 1
ATOM 645 O O . ALA A 1 90 ? 0.829 3.623 2.048 1.00 81.06 90 ALA A O 1
ATOM 646 N N . THR A 1 91 ? -0.476 2.211 0.899 1.00 81.25 91 THR A N 1
ATOM 647 C CA . THR A 1 91 ? -1.086 1.581 2.078 1.00 81.25 91 THR A CA 1
ATOM 648 C C . THR A 1 91 ? -0.042 0.835 2.904 1.00 81.25 91 THR A C 1
ATOM 650 O O . THR A 1 91 ? -0.031 0.947 4.129 1.00 81.25 91 THR A O 1
ATOM 653 N N . VAL A 1 92 ? 0.875 0.117 2.248 1.00 84.00 92 VAL A N 1
ATOM 654 C CA . VAL A 1 92 ? 2.001 -0.543 2.925 1.00 84.00 92 VAL A CA 1
ATOM 655 C C . VAL A 1 92 ? 2.896 0.482 3.620 1.00 84.00 92 VAL A C 1
ATOM 657 O O . VAL A 1 92 ? 3.228 0.296 4.787 1.00 84.00 92 VAL A O 1
ATOM 660 N N . ALA A 1 93 ? 3.254 1.579 2.950 1.00 83.00 93 ALA A N 1
ATOM 661 C CA . ALA A 1 93 ? 4.085 2.632 3.529 1.00 83.00 93 ALA A CA 1
ATOM 662 C C . ALA A 1 93 ? 3.418 3.279 4.752 1.00 83.00 93 ALA A C 1
ATOM 664 O O . ALA A 1 93 ? 4.062 3.443 5.789 1.00 83.00 93 ALA A O 1
ATOM 665 N N . LEU A 1 94 ? 2.118 3.582 4.664 1.00 82.00 94 LEU A N 1
ATOM 666 C CA . LEU A 1 94 ? 1.334 4.097 5.789 1.00 82.00 94 LEU A CA 1
ATOM 667 C C . LEU A 1 94 ? 1.285 3.104 6.953 1.00 82.00 94 LEU A C 1
ATOM 669 O O . LEU A 1 94 ? 1.450 3.506 8.104 1.00 82.00 94 LEU A O 1
ATOM 673 N N . TRP A 1 95 ? 1.103 1.814 6.666 1.00 80.69 95 TRP A N 1
ATOM 674 C CA . TRP A 1 95 ? 1.116 0.767 7.684 1.00 80.69 95 TRP A CA 1
ATOM 675 C C . TRP A 1 95 ? 2.481 0.664 8.375 1.00 80.69 95 TRP A C 1
ATOM 677 O O . TRP A 1 95 ? 2.540 0.623 9.603 1.00 80.69 95 TRP A O 1
ATOM 687 N N . ILE A 1 96 ? 3.582 0.683 7.612 1.00 81.50 96 ILE A N 1
ATOM 688 C CA . ILE A 1 96 ? 4.945 0.665 8.166 1.00 81.50 96 ILE A CA 1
ATOM 689 C C . ILE A 1 96 ? 5.159 1.893 9.053 1.00 81.50 96 ILE A C 1
ATOM 691 O O . ILE A 1 96 ? 5.671 1.758 10.162 1.00 81.50 96 ILE A O 1
ATOM 695 N N . LEU A 1 97 ? 4.744 3.076 8.595 1.00 83.12 97 LEU A N 1
ATOM 696 C CA . LEU A 1 97 ? 4.892 4.323 9.338 1.00 83.12 97 LEU A CA 1
ATOM 697 C C . LEU A 1 97 ? 4.090 4.312 10.649 1.00 83.12 97 LEU A C 1
ATOM 699 O O . LEU A 1 97 ? 4.624 4.692 11.692 1.00 83.12 97 LEU A O 1
ATOM 703 N N . ASP A 1 98 ? 2.839 3.841 10.624 1.00 77.88 98 ASP A N 1
ATOM 704 C CA . ASP A 1 98 ? 2.007 3.705 11.827 1.00 77.88 98 ASP A CA 1
ATOM 705 C C . ASP A 1 98 ? 2.615 2.696 12.817 1.00 77.88 98 ASP A C 1
ATOM 707 O O . ASP A 1 98 ? 2.741 2.992 14.008 1.00 77.88 98 ASP A O 1
ATOM 711 N N . ARG A 1 99 ? 3.092 1.542 12.335 1.00 77.81 99 ARG A N 1
ATOM 712 C CA . ARG A 1 99 ? 3.741 0.521 13.175 1.00 77.81 99 ARG A CA 1
ATOM 713 C C . ARG A 1 99 ? 5.080 0.981 13.748 1.00 77.81 99 ARG A C 1
ATOM 715 O O . ARG A 1 99 ? 5.340 0.757 14.931 1.00 77.81 99 ARG A O 1
ATOM 722 N N . ALA A 1 100 ? 5.894 1.677 12.956 1.00 84.25 100 ALA A N 1
ATOM 723 C CA . ALA A 1 100 ? 7.139 2.290 13.410 1.00 84.25 100 ALA A CA 1
ATOM 724 C C . ALA A 1 100 ? 6.872 3.351 14.489 1.00 84.25 100 ALA A C 1
ATOM 726 O O . ALA A 1 100 ? 7.546 3.363 15.521 1.00 84.25 100 ALA A O 1
ATOM 727 N N . ARG A 1 101 ? 5.834 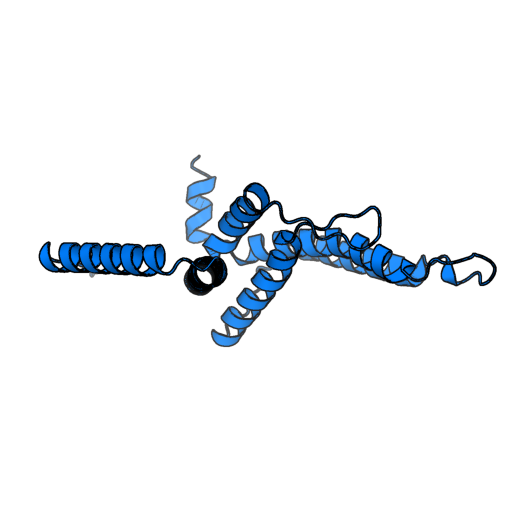4.183 14.308 1.00 83.31 101 ARG A N 1
ATOM 728 C CA . ARG A 1 101 ? 5.395 5.168 15.309 1.00 83.31 101 ARG A CA 1
ATOM 729 C C . ARG A 1 101 ? 4.940 4.503 16.610 1.00 83.31 101 ARG A C 1
ATOM 731 O O . ARG A 1 101 ? 5.259 5.002 17.686 1.00 83.31 101 ARG A O 1
ATOM 738 N N . ARG A 1 102 ? 4.222 3.380 16.524 1.00 80.06 102 ARG A N 1
ATOM 739 C CA . ARG A 1 102 ? 3.771 2.591 17.687 1.00 80.06 102 ARG A CA 1
ATOM 740 C C . ARG A 1 102 ? 4.875 1.726 18.310 1.00 80.06 102 ARG A C 1
ATOM 742 O O . ARG A 1 102 ? 4.629 1.117 19.345 1.00 80.06 102 ARG A O 1
ATOM 749 N N . ARG A 1 103 ? 6.074 1.685 17.707 1.00 79.44 103 ARG A N 1
ATOM 750 C CA . ARG A 1 103 ? 7.210 0.817 18.081 1.00 79.44 103 ARG A CA 1
ATOM 751 C C . ARG A 1 103 ? 6.846 -0.664 18.211 1.00 79.44 103 ARG A C 1
ATOM 753 O O . ARG A 1 103 ? 7.489 -1.403 18.948 1.00 79.44 103 ARG A O 1
ATOM 760 N N . ASP A 1 104 ? 5.838 -1.097 17.465 1.00 73.19 104 ASP A N 1
ATOM 761 C CA . ASP A 1 104 ? 5.335 -2.465 17.495 1.00 73.19 104 ASP A CA 1
ATOM 762 C C . ASP A 1 104 ? 5.439 -3.079 16.100 1.00 73.19 104 ASP A C 1
ATOM 764 O O . ASP A 1 104 ? 4.465 -3.170 15.354 1.00 73.19 104 ASP A O 1
ATOM 768 N N . LEU A 1 105 ? 6.659 -3.472 15.730 1.00 70.81 105 LEU A N 1
ATOM 769 C CA . LEU A 1 105 ? 6.962 -4.186 14.486 1.00 70.81 105 LEU A CA 1
ATOM 770 C C . LEU A 1 105 ? 6.823 -5.699 14.688 1.00 70.81 105 LEU A C 1
ATOM 772 O O . LEU A 1 105 ? 7.708 -6.481 14.338 1.00 70.81 105 LEU A O 1
ATOM 776 N N . ARG A 1 106 ? 5.710 -6.131 15.286 1.00 66.19 106 ARG A N 1
ATOM 777 C CA . ARG A 1 106 ? 5.363 -7.550 15.349 1.00 66.19 106 ARG A CA 1
ATOM 778 C C . ARG A 1 106 ? 5.034 -8.048 13.948 1.00 66.19 106 ARG A C 1
ATOM 780 O O . ARG A 1 106 ? 3.916 -7.901 13.463 1.00 66.19 106 ARG A O 1
ATOM 787 N N . TRP A 1 107 ? 6.030 -8.638 13.297 1.00 67.19 107 TRP A N 1
ATOM 788 C CA . TRP A 1 107 ? 5.829 -9.381 12.064 1.00 67.19 107 TRP A CA 1
ATOM 789 C C . TRP A 1 107 ? 5.095 -10.682 12.357 1.00 67.19 107 TRP A C 1
ATOM 791 O O . TRP A 1 107 ? 5.537 -11.492 13.174 1.00 67.19 107 TRP A O 1
ATOM 801 N N . SER A 1 108 ? 3.988 -10.905 11.652 1.00 68.25 108 SER A N 1
ATOM 802 C CA . SER A 1 108 ? 3.345 -12.213 11.635 1.00 68.25 108 SER A CA 1
ATOM 803 C C . SER A 1 108 ? 4.297 -13.205 10.967 1.00 68.25 108 SER A C 1
ATOM 805 O O . SER A 1 108 ? 4.568 -13.124 9.769 1.00 68.25 108 SER A O 1
ATOM 807 N N . ALA A 1 109 ? 4.867 -14.125 11.745 1.00 62.28 109 ALA A N 1
ATOM 808 C CA . ALA A 1 109 ? 5.789 -15.139 11.246 1.00 62.28 109 ALA A CA 1
ATOM 809 C C . ALA A 1 109 ? 5.022 -16.265 10.525 1.00 62.28 109 ALA A C 1
ATOM 811 O O . ALA A 1 109 ? 4.954 -17.399 10.999 1.00 62.28 109 ALA A O 1
ATOM 812 N N . SER A 1 110 ? 4.420 -15.968 9.370 1.00 71.44 110 SER A N 1
ATOM 813 C CA . SER A 1 110 ? 3.792 -16.991 8.529 1.00 71.44 110 SER A CA 1
ATOM 814 C C . SER A 1 110 ? 4.833 -17.741 7.697 1.00 71.44 110 SER A C 1
ATOM 816 O O . SER A 1 110 ? 5.683 -17.137 7.036 1.00 71.44 110 SER A O 1
ATOM 818 N N . ARG A 1 111 ? 4.726 -19.078 7.657 1.00 76.31 111 ARG A N 1
ATOM 819 C CA . ARG A 1 111 ? 5.574 -19.950 6.816 1.00 76.31 111 ARG A CA 1
ATOM 820 C C . ARG A 1 111 ? 5.479 -19.600 5.325 1.00 76.31 111 ARG A C 1
ATOM 822 O O . ARG A 1 111 ? 6.413 -19.880 4.583 1.00 76.31 111 ARG A O 1
ATOM 829 N N . VAL A 1 112 ? 4.395 -18.940 4.910 1.00 81.56 112 VAL A N 1
ATOM 830 C CA . VAL A 1 112 ? 4.134 -18.534 3.520 1.00 81.56 112 VAL A CA 1
ATOM 831 C C . VAL A 1 112 ? 4.935 -17.290 3.106 1.00 81.56 112 VAL A C 1
ATOM 833 O O . VAL A 1 112 ? 5.171 -17.080 1.920 1.00 81.56 112 VAL A O 1
ATOM 836 N N . HIS A 1 113 ? 5.441 -16.483 4.045 1.00 82.50 113 HIS A N 1
ATOM 837 C CA . HIS A 1 113 ? 6.201 -15.275 3.687 1.00 82.50 113 HIS A CA 1
ATOM 838 C C . HIS A 1 113 ? 7.556 -15.574 3.047 1.00 82.50 113 HIS A C 1
ATOM 840 O O . HIS A 1 113 ? 7.989 -14.831 2.173 1.00 82.50 113 HIS A O 1
ATOM 846 N N . ARG A 1 114 ? 8.209 -16.672 3.441 1.00 83.19 114 ARG A N 1
ATOM 847 C CA . ARG A 1 114 ? 9.506 -17.078 2.880 1.00 83.19 114 ARG A CA 1
ATOM 848 C C . ARG A 1 114 ? 9.423 -17.440 1.392 1.00 83.19 114 ARG A C 1
ATOM 850 O O . ARG A 1 114 ? 10.151 -16.816 0.626 1.00 83.19 114 ARG A O 1
ATOM 857 N N . PRO A 1 115 ? 8.561 -18.380 0.950 1.00 88.50 115 PRO A N 1
ATOM 858 C CA . PRO A 1 115 ? 8.461 -18.711 -0.470 1.00 88.50 115 PRO A CA 1
ATOM 859 C C . PRO A 1 115 ? 7.995 -17.515 -1.305 1.00 88.50 115 PRO A C 1
ATOM 861 O O . PRO A 1 115 ? 8.506 -17.309 -2.398 1.00 88.50 115 PRO A O 1
ATOM 864 N N . LEU A 1 116 ? 7.101 -16.678 -0.770 1.00 87.44 116 LEU A N 1
ATOM 865 C CA . LEU A 1 116 ? 6.651 -15.455 -1.435 1.00 87.44 116 LEU A CA 1
ATOM 866 C C . LEU A 1 116 ? 7.801 -14.450 -1.636 1.00 87.44 116 LEU A C 1
ATOM 868 O O . LEU A 1 116 ? 7.975 -13.919 -2.730 1.00 87.44 116 LEU A O 1
ATOM 872 N N . ALA A 1 117 ? 8.610 -14.210 -0.601 1.00 87.38 117 ALA A N 1
ATOM 873 C CA . ALA A 1 117 ? 9.767 -13.323 -0.689 1.00 87.38 117 ALA A CA 1
ATOM 874 C C . ALA A 1 117 ? 10.823 -13.873 -1.656 1.00 87.38 117 ALA A C 1
ATOM 876 O O . ALA A 1 117 ? 11.339 -13.128 -2.485 1.00 87.38 117 ALA A O 1
ATOM 877 N N . LEU A 1 118 ? 11.098 -15.181 -1.597 1.00 90.38 118 LEU A N 1
ATOM 878 C CA . LEU A 1 118 ? 12.003 -15.846 -2.534 1.00 90.38 118 LEU A CA 1
ATOM 879 C C . LEU A 1 118 ? 11.499 -15.751 -3.973 1.00 90.38 118 LEU A C 1
ATOM 881 O O . LEU A 1 118 ? 12.305 -15.512 -4.859 1.00 90.38 118 LEU A O 1
ATOM 885 N N . PHE A 1 119 ? 10.193 -15.874 -4.213 1.00 91.19 119 PHE A N 1
ATOM 886 C CA . PHE A 1 119 ? 9.605 -15.703 -5.541 1.00 91.19 119 PHE A CA 1
ATOM 887 C C . PHE A 1 119 ? 9.806 -14.280 -6.081 1.00 91.19 119 PHE A C 1
ATOM 889 O O . PHE A 1 119 ? 10.271 -14.109 -7.206 1.00 91.19 119 PHE A O 1
ATOM 896 N N . VAL A 1 120 ? 9.528 -13.251 -5.272 1.00 91.38 120 VAL A N 1
ATOM 897 C CA . VAL A 1 120 ? 9.727 -11.846 -5.675 1.00 91.38 120 VAL A CA 1
ATOM 898 C C . VAL A 1 120 ? 11.208 -11.539 -5.924 1.00 91.38 120 VAL A C 1
ATOM 900 O O . VAL A 1 120 ? 11.540 -10.880 -6.914 1.00 91.38 120 VAL A O 1
ATOM 903 N N . LEU A 1 121 ? 12.100 -12.045 -5.064 1.00 91.44 121 LEU A N 1
ATOM 904 C CA . LEU A 1 121 ? 13.549 -11.910 -5.226 1.00 91.44 121 LEU A CA 1
ATOM 905 C C . LEU A 1 121 ? 14.057 -12.666 -6.454 1.00 91.44 121 LEU A C 1
ATOM 907 O O . LEU A 1 121 ? 14.852 -12.116 -7.205 1.00 91.44 121 LEU A O 1
ATOM 911 N N . ALA A 1 122 ? 13.580 -13.886 -6.696 1.00 91.62 122 ALA A N 1
ATOM 912 C CA . ALA A 1 122 ? 13.918 -14.658 -7.885 1.00 91.62 122 ALA A CA 1
ATOM 913 C C . ALA A 1 122 ? 13.447 -13.943 -9.156 1.00 91.62 122 ALA A C 1
ATOM 915 O O . ALA A 1 122 ? 14.200 -13.881 -10.120 1.00 91.62 122 ALA A O 1
ATOM 916 N N . GLY A 1 123 ? 12.259 -13.332 -9.142 1.00 87.38 123 GLY A N 1
ATOM 917 C CA . GLY A 1 123 ? 11.783 -12.489 -10.239 1.00 87.38 123 GLY A CA 1
ATOM 918 C C . GLY A 1 123 ? 12.675 -11.267 -10.473 1.00 87.38 123 GLY A C 1
ATOM 919 O O . GLY A 1 123 ? 12.990 -10.951 -11.617 1.00 87.38 123 GLY A O 1
ATOM 920 N N . LEU A 1 124 ? 13.143 -10.613 -9.404 1.00 88.19 124 LEU A N 1
ATOM 921 C CA . LEU A 1 124 ? 14.058 -9.472 -9.511 1.00 88.19 124 LEU A CA 1
ATOM 922 C C . LEU A 1 124 ? 15.425 -9.903 -10.060 1.00 88.19 124 LEU A C 1
ATOM 924 O O . LEU A 1 124 ? 15.955 -9.273 -10.971 1.00 88.19 124 LEU A O 1
ATOM 928 N N . LEU A 1 125 ? 15.974 -11.007 -9.549 1.00 88.19 125 LEU A N 1
ATOM 929 C CA . LEU A 1 125 ? 17.216 -11.599 -10.043 1.00 88.19 125 LEU A CA 1
ATOM 930 C C . LEU A 1 125 ? 17.076 -12.047 -11.497 1.00 88.19 125 LEU A C 1
ATOM 932 O O . LEU A 1 125 ? 17.982 -11.814 -12.284 1.00 88.19 125 LEU A O 1
ATOM 936 N N . SER A 1 126 ? 15.938 -12.627 -11.880 1.00 86.31 126 SER A N 1
ATOM 937 C CA . SER A 1 126 ? 15.660 -13.006 -13.265 1.00 86.31 126 SER A CA 1
ATOM 938 C C . SER A 1 126 ? 15.569 -11.791 -14.183 1.00 86.31 126 SER A C 1
ATOM 940 O O . SER A 1 126 ? 15.971 -11.895 -15.333 1.00 86.31 126 SER A O 1
ATOM 942 N N . LEU A 1 127 ? 15.072 -10.649 -13.708 1.00 84.06 127 LEU A N 1
ATOM 943 C CA . LEU A 1 127 ? 15.060 -9.407 -14.485 1.00 84.06 127 LEU A CA 1
ATOM 944 C C . LEU A 1 127 ? 16.487 -8.868 -14.670 1.00 84.06 127 LEU A C 1
ATOM 946 O O . LEU A 1 127 ? 16.865 -8.459 -15.767 1.00 84.06 127 LEU A O 1
ATOM 950 N N . LEU A 1 128 ? 17.301 -8.912 -13.612 1.00 81.19 128 LEU A N 1
ATOM 951 C CA . LEU A 1 128 ? 18.695 -8.463 -13.646 1.00 81.19 128 LEU A CA 1
ATOM 952 C C . LEU A 1 128 ? 19.590 -9.373 -14.505 1.00 81.19 128 LEU A C 1
ATOM 954 O O . LEU A 1 128 ? 20.429 -8.876 -15.254 1.00 81.19 128 LEU A O 1
ATOM 958 N N . LEU A 1 129 ? 19.413 -10.692 -14.398 1.00 79.19 129 LEU A N 1
ATOM 959 C CA . LEU A 1 129 ? 20.267 -11.706 -15.025 1.00 79.19 129 LEU A CA 1
ATOM 960 C C . LEU A 1 129 ? 19.741 -12.174 -16.385 1.00 79.19 129 LEU A C 1
ATOM 962 O O . LEU A 1 129 ? 20.529 -12.365 -17.304 1.00 79.19 129 LEU A O 1
ATOM 966 N N . GLY A 1 130 ? 18.424 -12.329 -16.534 1.00 69.19 130 GLY A N 1
ATOM 967 C CA . GLY A 1 130 ? 17.749 -12.796 -17.754 1.00 69.19 130 GLY A CA 1
ATOM 968 C C . GLY A 1 130 ? 17.582 -11.712 -18.814 1.00 69.19 130 GLY A C 1
ATOM 969 O O . GLY A 1 130 ? 16.736 -11.814 -19.701 1.00 69.19 130 GLY A O 1
ATOM 970 N N . ASN A 1 131 ? 18.362 -10.644 -18.710 1.00 64.00 131 ASN A N 1
ATOM 971 C CA . ASN A 1 131 ? 18.275 -9.545 -19.635 1.00 64.00 131 ASN A CA 1
ATOM 972 C C . ASN A 1 131 ? 18.908 -9.951 -20.972 1.00 64.00 131 ASN A C 1
ATOM 974 O O . ASN A 1 131 ? 20.077 -10.305 -21.034 1.00 64.00 131 ASN A O 1
ATOM 978 N N . VAL A 1 132 ? 18.178 -9.784 -22.071 1.00 54.00 132 VAL A N 1
ATOM 979 C CA . VAL A 1 132 ? 18.698 -9.837 -23.454 1.00 54.00 132 VAL A CA 1
ATOM 980 C C . VAL A 1 132 ? 19.832 -8.808 -23.676 1.00 54.00 132 VAL A C 1
ATOM 982 O O . VAL A 1 132 ? 20.511 -8.796 -24.694 1.00 54.00 132 VAL A O 1
ATOM 985 N N . ALA A 1 133 ? 20.092 -7.947 -22.688 1.00 56.09 133 ALA A N 1
ATOM 986 C CA . ALA A 1 133 ? 21.117 -6.923 -22.711 1.00 56.09 133 ALA A CA 1
ATOM 987 C C . ALA A 1 133 ? 22.577 -7.386 -22.803 1.00 56.09 133 ALA A C 1
ATOM 989 O O . ALA A 1 133 ? 23.412 -6.523 -23.072 1.00 56.09 133 ALA A O 1
ATOM 990 N N . TRP A 1 134 ? 22.876 -8.673 -22.614 1.00 59.19 134 TRP A N 1
ATOM 991 C CA . TRP A 1 134 ? 24.231 -9.208 -22.800 1.00 59.19 134 TRP A CA 1
ATOM 992 C C . TRP A 1 134 ? 24.647 -9.289 -24.273 1.00 59.19 134 TRP A C 1
ATOM 994 O O . TRP A 1 134 ? 25.842 -9.340 -24.551 1.00 59.19 134 TRP A O 1
ATOM 1004 N N . ASP A 1 135 ? 23.688 -9.240 -25.203 1.00 66.38 135 ASP A N 1
ATOM 1005 C CA . ASP A 1 135 ? 23.959 -9.141 -26.633 1.00 66.38 135 ASP A CA 1
ATOM 1006 C C . ASP A 1 135 ? 23.712 -7.696 -27.125 1.00 66.38 135 ASP A C 1
ATOM 1008 O O . ASP A 1 135 ? 22.561 -7.241 -27.190 1.00 66.38 135 ASP A O 1
ATOM 1012 N N . PRO A 1 136 ? 24.771 -6.925 -27.440 1.00 65.81 136 PRO A N 1
ATOM 1013 C CA . PRO A 1 136 ? 24.638 -5.564 -27.951 1.00 65.81 136 PRO A CA 1
ATOM 1014 C C . PRO A 1 136 ? 24.048 -5.504 -29.370 1.00 65.81 136 PRO A C 1
ATOM 1016 O O . PRO A 1 136 ? 23.684 -4.413 -29.808 1.00 65.81 136 PRO A O 1
ATOM 1019 N N . ALA A 1 137 ? 23.925 -6.633 -30.079 1.00 74.44 137 ALA A N 1
ATOM 1020 C CA . ALA A 1 137 ? 23.383 -6.681 -31.437 1.00 74.44 137 ALA A CA 1
ATOM 1021 C C . ALA A 1 137 ? 21.847 -6.584 -31.495 1.00 74.44 137 ALA A C 1
ATOM 1023 O O . ALA A 1 137 ? 21.287 -6.393 -32.575 1.00 74.44 137 ALA A O 1
ATOM 1024 N N . ILE A 1 138 ? 21.153 -6.699 -30.358 1.00 68.50 138 ILE A N 1
ATOM 1025 C CA . ILE A 1 138 ? 19.689 -6.711 -30.319 1.00 68.50 138 ILE A CA 1
ATOM 1026 C C . ILE A 1 138 ? 19.166 -5.282 -30.082 1.00 68.50 138 ILE A C 1
ATOM 1028 O O . ILE A 1 138 ? 19.438 -4.699 -29.026 1.00 68.50 138 ILE A O 1
ATOM 1032 N N . PRO A 1 139 ? 18.399 -4.699 -31.028 1.00 67.50 139 PRO A N 1
ATOM 1033 C CA . PRO A 1 139 ? 17.832 -3.368 -30.867 1.00 67.50 139 PRO A CA 1
ATOM 1034 C C . PRO A 1 139 ? 16.862 -3.327 -29.683 1.00 67.50 139 PRO A C 1
ATOM 1036 O O . PRO A 1 139 ? 15.964 -4.160 -29.562 1.00 67.50 139 PRO A O 1
ATOM 1039 N N . LYS A 1 140 ? 17.026 -2.327 -28.811 1.00 68.31 140 LYS A N 1
ATOM 1040 C CA . LYS A 1 140 ? 16.194 -2.127 -27.617 1.00 68.31 140 LYS A CA 1
ATOM 1041 C C . LYS A 1 140 ? 15.359 -0.865 -27.779 1.00 68.31 140 LYS A C 1
ATOM 1043 O O . LYS A 1 140 ? 15.875 0.185 -28.151 1.00 68.31 140 LYS A O 1
ATOM 1048 N N . SER A 1 141 ? 14.079 -0.942 -27.434 1.00 69.75 141 SER A N 1
ATOM 1049 C CA . SER A 1 141 ? 13.254 0.256 -27.262 1.00 69.75 141 SER A CA 1
ATOM 1050 C C . SER A 1 141 ? 13.737 1.060 -26.048 1.00 69.75 141 SER A C 1
ATOM 1052 O O . SER A 1 141 ? 14.047 0.460 -25.016 1.00 69.75 141 SER A O 1
ATOM 1054 N N . GLY A 1 142 ? 13.708 2.396 -26.110 1.00 71.88 142 GLY A N 1
ATOM 1055 C CA . GLY A 1 142 ? 14.116 3.269 -24.993 1.00 71.88 142 GLY A CA 1
ATOM 1056 C C . GLY A 1 142 ? 13.368 3.024 -23.671 1.00 71.88 142 GLY A C 1
ATOM 1057 O O . GLY A 1 142 ? 13.910 3.281 -22.602 1.00 71.88 142 GLY A O 1
ATOM 1058 N N . ASN A 1 143 ? 12.168 2.434 -23.728 1.00 72.81 143 ASN A N 1
ATOM 1059 C CA . ASN A 1 143 ? 11.320 2.155 -22.561 1.00 72.81 143 ASN A CA 1
ATOM 1060 C C . ASN A 1 143 ? 11.452 0.721 -22.011 1.00 72.81 143 ASN A C 1
ATOM 1062 O O . ASN A 1 143 ? 10.696 0.342 -21.119 1.00 72.81 143 ASN A O 1
ATOM 1066 N N . PHE A 1 144 ? 12.389 -0.088 -22.520 1.00 77.25 144 PHE A N 1
ATOM 1067 C CA . PHE A 1 144 ? 12.499 -1.516 -22.187 1.00 77.25 144 PHE A CA 1
ATOM 1068 C C . PHE A 1 144 ? 12.546 -1.781 -20.671 1.00 77.25 144 PHE A C 1
ATOM 1070 O O . PHE A 1 144 ? 11.782 -2.592 -20.152 1.00 77.25 144 PHE A O 1
ATOM 1077 N N . TRP A 1 145 ? 13.384 -1.042 -19.940 1.00 77.25 145 TRP A N 1
ATOM 1078 C CA . TRP A 1 145 ? 13.525 -1.191 -18.487 1.00 77.25 145 TRP A CA 1
ATOM 1079 C C . TRP A 1 145 ? 12.266 -0.816 -17.709 1.00 77.25 145 TRP A C 1
ATOM 1081 O O . TRP A 1 145 ? 11.953 -1.461 -16.711 1.00 77.25 145 TRP A O 1
ATOM 1091 N N . LEU A 1 146 ? 11.531 0.198 -18.174 1.00 77.06 146 LEU A N 1
ATOM 1092 C CA . LEU A 1 146 ? 10.292 0.631 -17.536 1.00 77.06 146 LEU A CA 1
ATOM 1093 C C . LEU A 1 146 ? 9.227 -0.467 -17.629 1.00 77.06 146 LEU A C 1
ATOM 1095 O O . LEU A 1 146 ? 8.568 -0.767 -16.637 1.00 77.06 146 LEU A O 1
ATOM 1099 N N . VAL A 1 147 ? 9.101 -1.100 -18.799 1.00 76.56 147 VAL A N 1
ATOM 1100 C CA . VAL A 1 147 ? 8.144 -2.193 -19.029 1.00 76.56 147 VAL A CA 1
ATOM 1101 C C . VAL A 1 147 ? 8.489 -3.410 -18.178 1.00 76.56 147 VAL A C 1
ATOM 1103 O O . VAL A 1 147 ? 7.617 -3.942 -17.497 1.00 76.56 147 VAL A O 1
ATOM 1106 N N . GLN A 1 148 ? 9.761 -3.814 -18.154 1.00 81.69 148 GLN A N 1
ATOM 1107 C CA . GLN A 1 148 ? 10.210 -4.953 -17.348 1.00 81.69 148 GLN A CA 1
ATOM 1108 C C . GLN A 1 148 ? 9.979 -4.714 -15.851 1.00 81.69 148 GLN A C 1
ATOM 1110 O O . GLN A 1 148 ? 9.473 -5.585 -15.141 1.00 81.69 148 GLN A O 1
ATOM 1115 N N . LEU A 1 149 ? 10.285 -3.505 -15.367 1.00 83.56 149 LEU A N 1
ATOM 1116 C CA . LEU A 1 149 ? 10.040 -3.136 -13.977 1.00 83.56 149 LEU A CA 1
ATOM 1117 C C . LEU A 1 149 ? 8.540 -3.117 -13.656 1.00 83.56 149 LEU A C 1
ATOM 1119 O O . LEU A 1 149 ? 8.144 -3.598 -12.596 1.00 83.56 149 LEU A O 1
ATOM 1123 N N . ALA A 1 150 ? 7.705 -2.609 -14.567 1.00 79.88 150 ALA A N 1
ATOM 1124 C CA . ALA A 1 150 ? 6.254 -2.612 -14.410 1.00 79.88 150 ALA A CA 1
ATOM 1125 C C . ALA A 1 150 ? 5.687 -4.041 -14.356 1.00 79.88 150 ALA A C 1
ATOM 1127 O O . ALA A 1 150 ? 4.850 -4.334 -13.504 1.00 79.88 150 ALA A O 1
ATOM 1128 N N . GLN A 1 151 ? 6.180 -4.950 -15.202 1.00 82.56 151 GLN A N 1
ATOM 1129 C CA . GLN A 1 151 ? 5.788 -6.363 -15.188 1.00 82.56 151 GLN A CA 1
ATOM 1130 C C . GLN A 1 151 ? 6.176 -7.048 -13.873 1.00 82.56 151 GLN A C 1
ATOM 1132 O O . GLN A 1 151 ? 5.349 -7.723 -13.257 1.00 82.56 151 GLN A O 1
ATOM 1137 N N . TRP A 1 152 ? 7.400 -6.827 -13.389 1.00 88.38 152 TRP A N 1
ATOM 1138 C CA . TRP A 1 152 ? 7.823 -7.328 -12.081 1.00 88.38 152 TRP A CA 1
ATOM 1139 C C . TRP A 1 152 ? 6.996 -6.730 -10.930 1.00 88.38 152 TRP A C 1
ATOM 1141 O O . TRP A 1 152 ? 6.617 -7.444 -9.996 1.00 88.38 152 TRP A O 1
ATOM 1151 N N . ALA A 1 153 ? 6.656 -5.440 -11.012 1.00 84.75 153 ALA A N 1
ATOM 1152 C CA . ALA A 1 153 ? 5.897 -4.738 -9.982 1.00 84.75 153 ALA A CA 1
ATOM 1153 C C . ALA A 1 153 ? 4.510 -5.353 -9.748 1.00 84.75 153 ALA A C 1
ATOM 1155 O O . ALA A 1 153 ? 4.053 -5.370 -8.609 1.00 84.75 153 ALA A O 1
ATOM 1156 N N . ILE A 1 154 ? 3.864 -5.930 -10.767 1.00 82.75 154 ILE A N 1
ATOM 1157 C CA . ILE A 1 154 ? 2.573 -6.626 -10.609 1.00 82.75 154 ILE A CA 1
ATOM 1158 C C . ILE A 1 154 ? 2.696 -7.786 -9.609 1.00 82.75 154 ILE A C 1
ATOM 1160 O O . ILE A 1 154 ? 1.867 -7.932 -8.701 1.00 82.75 154 ILE A O 1
ATOM 1164 N N . PHE A 1 155 ? 3.756 -8.590 -9.726 1.00 87.00 155 PHE A N 1
ATOM 1165 C CA . PHE A 1 155 ? 4.018 -9.690 -8.799 1.00 87.00 155 PHE A CA 1
ATOM 1166 C C . PHE A 1 155 ? 4.389 -9.173 -7.408 1.00 87.00 155 PHE A C 1
ATOM 1168 O O . PHE A 1 155 ? 3.867 -9.666 -6.405 1.00 87.00 155 PHE A O 1
ATOM 1175 N N . ALA A 1 156 ? 5.241 -8.147 -7.341 1.00 88.06 156 ALA A N 1
ATOM 1176 C CA . ALA A 1 156 ? 5.657 -7.541 -6.081 1.00 88.06 156 ALA A CA 1
ATOM 1177 C C . ALA A 1 156 ? 4.473 -6.918 -5.319 1.00 88.06 156 ALA A C 1
ATOM 1179 O O . ALA A 1 156 ? 4.333 -7.127 -4.116 1.00 88.06 156 ALA A O 1
ATOM 1180 N N . PHE A 1 157 ? 3.576 -6.206 -6.003 1.00 87.75 157 PHE A N 1
ATOM 1181 C CA . PHE A 1 157 ? 2.382 -5.607 -5.405 1.00 87.75 157 PHE A CA 1
ATOM 1182 C C . PHE A 1 157 ? 1.394 -6.668 -4.927 1.00 87.75 157 PHE A C 1
ATOM 1184 O O . PHE A 1 157 ? 0.868 -6.554 -3.821 1.00 87.75 157 PHE A O 1
ATOM 1191 N N . SER A 1 158 ? 1.197 -7.739 -5.697 1.00 86.38 158 SER A N 1
ATOM 1192 C CA . SER A 1 158 ? 0.371 -8.874 -5.266 1.00 86.38 158 SER A CA 1
ATOM 1193 C C . SER A 1 158 ? 0.929 -9.522 -3.992 1.00 86.38 158 SER A C 1
ATOM 1195 O O . SER A 1 158 ? 0.194 -9.766 -3.031 1.00 86.38 158 SER A O 1
ATOM 1197 N N . ALA A 1 159 ? 2.249 -9.720 -3.940 1.00 87.38 159 ALA A N 1
ATOM 1198 C CA . ALA A 1 159 ? 2.940 -10.212 -2.754 1.00 87.38 159 ALA A CA 1
ATOM 1199 C C . ALA A 1 159 ? 2.797 -9.256 -1.555 1.00 87.38 159 ALA A C 1
ATOM 1201 O O . ALA A 1 159 ? 2.542 -9.701 -0.434 1.00 87.38 159 ALA A O 1
ATOM 1202 N N . LEU A 1 160 ? 2.899 -7.945 -1.784 1.00 86.56 160 LEU A N 1
ATOM 1203 C CA . LEU A 1 160 ? 2.711 -6.923 -0.756 1.00 86.56 160 LEU A CA 1
ATOM 1204 C C . LEU A 1 160 ? 1.294 -6.930 -0.178 1.00 86.56 160 LEU A C 1
ATOM 1206 O O . LEU A 1 160 ? 1.154 -6.880 1.041 1.00 86.56 160 LEU A O 1
ATOM 1210 N N . VAL A 1 161 ? 0.251 -7.034 -1.008 1.00 84.50 161 VAL A N 1
ATOM 1211 C CA . VAL A 1 161 ? -1.139 -7.138 -0.524 1.00 84.50 161 VAL A CA 1
ATOM 1212 C C . VAL A 1 161 ? -1.327 -8.404 0.303 1.00 84.50 161 VAL A C 1
ATOM 1214 O O . VAL A 1 161 ? -1.909 -8.344 1.386 1.00 84.50 161 VAL A O 1
ATOM 1217 N N . PHE A 1 162 ? -0.804 -9.541 -0.163 1.00 84.12 162 PHE A N 1
ATOM 1218 C CA . PHE A 1 162 ? -0.870 -10.800 0.579 1.00 84.12 162 PHE A CA 1
ATOM 1219 C C . PHE A 1 162 ? -0.180 -10.692 1.945 1.00 84.12 162 PHE A C 1
ATOM 1221 O O . PHE A 1 162 ? -0.721 -11.105 2.975 1.00 84.12 162 PHE A O 1
ATOM 1228 N N . TRP A 1 163 ? 1.009 -10.093 1.971 1.00 84.56 163 TRP A N 1
ATOM 1229 C CA . TRP A 1 163 ? 1.755 -9.857 3.199 1.00 84.56 163 TRP A CA 1
ATOM 1230 C C . TRP A 1 163 ? 1.030 -8.888 4.139 1.00 84.56 163 TRP A C 1
ATOM 1232 O O . TRP A 1 163 ? 0.909 -9.159 5.336 1.00 84.56 163 TRP A O 1
ATOM 1242 N N . LEU A 1 164 ? 0.488 -7.795 3.605 1.00 81.81 164 LEU A N 1
ATOM 1243 C CA . LEU A 1 164 ? -0.280 -6.817 4.364 1.00 81.81 164 LEU A CA 1
ATOM 1244 C C . LEU A 1 164 ? -1.526 -7.471 4.980 1.00 81.81 164 LEU A C 1
ATOM 1246 O O . LEU A 1 164 ? -1.802 -7.275 6.161 1.00 81.81 164 LEU A O 1
ATOM 1250 N N . ALA A 1 165 ? -2.226 -8.326 4.231 1.00 80.38 165 ALA A N 1
ATOM 1251 C CA . ALA A 1 165 ? -3.375 -9.070 4.734 1.00 80.38 165 ALA A CA 1
ATOM 1252 C C . ALA A 1 165 ? -3.023 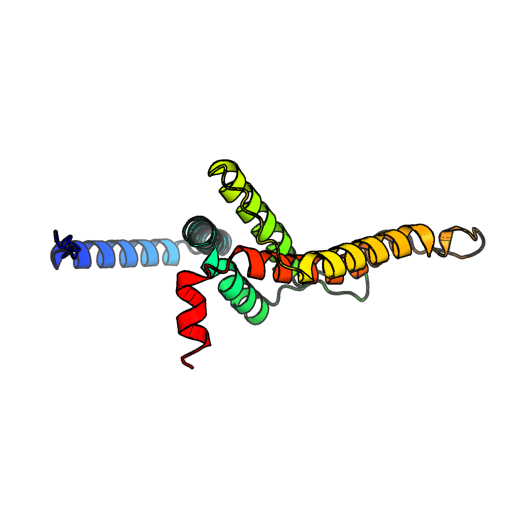-9.987 5.915 1.00 80.38 165 ALA A C 1
ATOM 1254 O O . ALA A 1 165 ? -3.789 -10.074 6.875 1.00 80.38 165 ALA A O 1
ATOM 1255 N N . ALA A 1 166 ? -1.856 -10.630 5.885 1.00 78.25 166 ALA A N 1
ATOM 1256 C CA . ALA A 1 166 ? -1.390 -11.474 6.983 1.00 78.25 166 ALA A CA 1
ATOM 1257 C C . ALA A 1 166 ? -1.019 -10.680 8.249 1.00 78.25 166 ALA A C 1
ATOM 1259 O O . ALA A 1 166 ? -1.193 -11.190 9.353 1.00 78.25 166 ALA A O 1
ATOM 1260 N N . ASN A 1 167 ? -0.529 -9.444 8.101 1.00 77.81 167 ASN A N 1
ATOM 1261 C CA . ASN A 1 167 ? -0.127 -8.584 9.223 1.00 77.81 167 ASN A CA 1
ATOM 1262 C C . ASN A 1 167 ? -1.270 -7.702 9.766 1.00 77.81 167 ASN A C 1
ATOM 1264 O O . ASN A 1 167 ? -1.162 -7.152 10.861 1.00 77.81 167 ASN A O 1
ATOM 1268 N N . LEU A 1 168 ? -2.363 -7.554 9.011 1.00 73.56 168 LEU A N 1
ATOM 1269 C CA . LEU A 1 168 ? -3.579 -6.846 9.432 1.00 73.56 168 LEU A CA 1
ATOM 1270 C C . LEU A 1 168 ? -4.592 -7.738 10.159 1.00 73.56 168 LEU A C 1
ATOM 1272 O O . LEU A 1 168 ? -5.508 -7.218 10.798 1.00 73.56 168 LEU A O 1
ATOM 1276 N N . ARG A 1 169 ? -4.468 -9.064 10.046 1.00 64.38 169 ARG A N 1
ATOM 1277 C CA . ARG A 1 169 ? -5.358 -10.010 10.725 1.00 64.38 169 ARG A CA 1
ATOM 1278 C C . ARG A 1 169 ? -5.044 -10.058 12.219 1.00 64.38 169 ARG A C 1
ATOM 1280 O O . ARG A 1 169 ? -4.081 -10.698 12.627 1.00 64.38 169 ARG A O 1
ATOM 1287 N N . ASP A 1 170 ? -5.916 -9.460 13.027 1.00 64.44 170 ASP A N 1
ATOM 1288 C CA . ASP A 1 170 ? -6.030 -9.823 14.441 1.00 64.44 170 ASP A CA 1
ATOM 1289 C C . ASP A 1 170 ? -6.661 -11.210 14.532 1.00 64.44 170 ASP A C 1
ATOM 1291 O O . ASP A 1 170 ? -7.849 -11.387 14.232 1.00 64.44 170 ASP A O 1
ATOM 1295 N N . ALA A 1 171 ? -5.847 -12.191 14.922 1.00 58.88 171 ALA A N 1
ATOM 1296 C CA . ALA A 1 171 ? -6.265 -13.577 15.087 1.00 58.88 171 ALA A CA 1
ATOM 1297 C C . ALA A 1 171 ? -7.513 -13.677 15.984 1.00 58.88 171 ALA A C 1
ATOM 1299 O O . ALA A 1 171 ? -8.479 -14.339 15.615 1.00 58.88 171 ALA A O 1
ATOM 1300 N N . ASP A 1 172 ? -7.550 -12.916 17.076 1.00 58.66 172 ASP A N 1
ATOM 1301 C CA . ASP A 1 172 ? -8.596 -13.009 18.100 1.00 58.66 172 ASP A CA 1
ATOM 1302 C C . ASP A 1 172 ? -9.989 -12.572 17.613 1.00 58.66 172 ASP A C 1
ATOM 1304 O O . ASP A 1 172 ? -11.004 -13.099 18.063 1.00 58.66 172 ASP A O 1
ATOM 1308 N N . LEU A 1 173 ? -10.063 -11.630 16.666 1.00 62.84 173 LEU A N 1
ATOM 1309 C CA . LEU A 1 173 ? -11.338 -11.106 16.152 1.00 62.84 173 LEU A CA 1
ATOM 1310 C C . LEU A 1 173 ? -11.821 -11.825 14.892 1.00 62.84 173 LEU A C 1
ATOM 1312 O O . LEU A 1 173 ? -13.027 -11.891 14.643 1.00 62.84 173 LEU A O 1
ATOM 1316 N N . TRP A 1 174 ? -10.892 -12.304 14.063 1.00 62.91 174 TRP A N 1
ATOM 1317 C CA . TRP A 1 174 ? -11.214 -12.846 12.743 1.00 62.91 174 TRP A CA 1
ATOM 1318 C C . TRP A 1 174 ? -11.296 -14.371 12.707 1.00 62.91 174 TRP A C 1
ATOM 1320 O O . TRP A 1 174 ? -12.084 -14.876 11.910 1.00 62.91 174 TRP A O 1
ATOM 1330 N N . LEU A 1 175 ? -10.574 -15.104 13.569 1.00 64.44 175 LEU A N 1
ATOM 1331 C CA . LEU A 1 175 ? -10.725 -16.565 13.656 1.00 64.44 175 LEU A CA 1
ATOM 1332 C C . LEU A 1 175 ? -12.173 -16.970 13.969 1.00 64.44 175 LEU A C 1
ATOM 1334 O O . LEU A 1 175 ? -12.725 -17.732 13.181 1.00 64.44 175 LEU A O 1
ATOM 1338 N N . PRO A 1 176 ? -12.843 -16.409 14.999 1.00 70.56 176 PRO A N 1
ATOM 1339 C CA . PRO A 1 176 ? -14.218 -16.797 15.307 1.00 70.56 176 PRO A CA 1
ATOM 1340 C C . PRO A 1 176 ? -15.201 -16.455 14.180 1.00 70.56 176 PRO A C 1
ATOM 1342 O O . PRO A 1 176 ? -16.139 -17.194 13.921 1.00 70.56 176 PRO A O 1
ATOM 1345 N N . ARG A 1 177 ? -14.991 -15.348 13.463 1.00 70.00 177 ARG A N 1
ATOM 1346 C CA . ARG A 1 177 ? -15.902 -14.937 12.381 1.00 70.00 177 ARG A CA 1
ATOM 1347 C C . ARG A 1 177 ? -15.777 -15.792 11.122 1.00 70.00 177 ARG A C 1
ATOM 1349 O O . ARG A 1 177 ? -16.714 -15.818 10.338 1.00 70.00 177 ARG A O 1
ATOM 1356 N N . LEU A 1 178 ? -14.631 -16.440 10.915 1.00 64.94 178 LEU A N 1
ATOM 1357 C CA . LEU A 1 178 ? -14.365 -17.271 9.739 1.00 64.94 178 LEU A CA 1
ATOM 1358 C C . LEU A 1 178 ? -14.607 -18.762 9.989 1.00 64.94 178 LEU A C 1
ATOM 1360 O O . LEU A 1 178 ? -14.853 -19.479 9.030 1.00 64.94 178 LEU A O 1
ATOM 1364 N N . THR A 1 179 ? -14.530 -19.236 11.237 1.00 73.00 179 THR A N 1
ATOM 1365 C CA . THR A 1 179 ? -14.814 -20.644 11.570 1.00 73.00 179 THR A CA 1
ATOM 1366 C C . THR A 1 179 ? -16.279 -20.922 11.892 1.00 73.00 179 THR A C 1
ATOM 1368 O O . THR A 1 179 ? -16.670 -22.081 11.897 1.00 73.00 179 THR A O 1
ATOM 1371 N N . TRP A 1 180 ? -17.068 -19.891 12.209 1.00 63.41 180 TRP A N 1
ATOM 1372 C CA . TRP A 1 180 ? -18.496 -20.020 12.532 1.00 63.41 180 TRP A CA 1
ATOM 1373 C C . TRP A 1 180 ? -19.427 -19.523 11.406 1.00 63.41 180 TRP A C 1
ATOM 1375 O O . TRP A 1 180 ? -20.610 -19.290 11.651 1.00 63.41 180 TRP A O 1
ATOM 1385 N N . LEU A 1 181 ? -18.887 -19.350 10.194 1.00 52.41 181 LEU A N 1
ATOM 1386 C CA . LEU A 1 181 ? -19.649 -19.320 8.937 1.00 52.41 181 LEU A CA 1
ATOM 1387 C C . LEU A 1 181 ? -19.731 -20.742 8.380 1.00 52.41 181 LEU A C 1
ATOM 1389 O O . LEU A 1 181 ? -20.816 -21.096 7.875 1.00 52.41 181 LEU A O 1
#

pLDDT: mean 72.89, std 10.7, range [39.56, 91.62]

Foldseek 3Di:
DDDDDPDPPPDDPVNVVVVVVVVVVVVVVCVVVPDVVVVCCVVVVVVLVCCLVQVLCLLVVLVVCVVPQQDWDDPVDPDTDGPSLVSLVVSLVSVVVSCVVVVNPPQDPDPVLVVLVVVLVVLVVCLVPVDPVVDPVDDDDPCNVVVSVVVSSVSVSVSSSVRSNSVSDPCVPVVVVVVVD

Radius of gyration: 22.86 Å; chains: 1; bounding box: 55×46×72 Å